Protein AF-U5E6I5-F1 (afdb_monomer_lite)

Structure (mmCIF, N/CA/C/O backbone):
data_AF-U5E6I5-F1
#
_entry.id   AF-U5E6I5-F1
#
loop_
_atom_site.group_PDB
_atom_site.id
_atom_site.type_symbol
_atom_site.label_atom_id
_atom_site.label_alt_id
_atom_site.label_comp_id
_atom_site.label_asym_i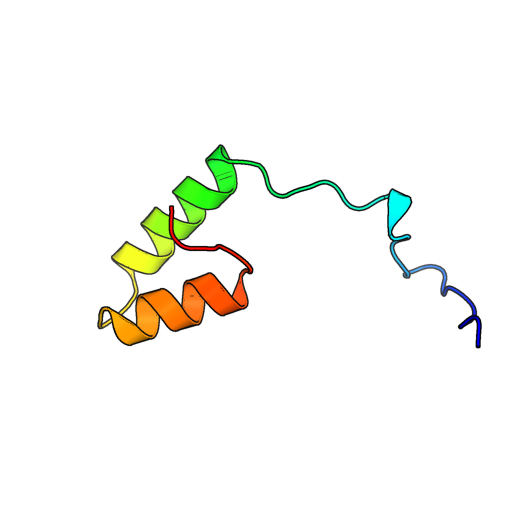d
_atom_site.label_entity_id
_atom_site.label_seq_id
_atom_site.pdbx_PDB_ins_code
_atom_site.Cartn_x
_atom_site.Cartn_y
_atom_site.Cartn_z
_atom_site.occupancy
_atom_site.B_iso_or_equiv
_atom_site.auth_seq_id
_atom_site.auth_comp_id
_atom_site.auth_asym_id
_atom_site.auth_atom_id
_atom_site.pdbx_PDB_model_num
ATOM 1 N N . MET A 1 1 ? -2.661 -19.177 25.213 1.00 39.19 1 MET A N 1
ATOM 2 C CA . MET A 1 1 ? -1.568 -18.730 26.103 1.00 39.19 1 MET A CA 1
ATOM 3 C C . MET A 1 1 ? -1.603 -17.210 26.050 1.00 39.19 1 MET A C 1
ATOM 5 O O . MET A 1 1 ? -1.368 -16.682 24.977 1.00 39.19 1 MET A O 1
ATOM 9 N N . ALA A 1 2 ? -2.042 -16.521 27.107 1.00 54.12 2 ALA A N 1
ATOM 10 C CA . ALA A 1 2 ? -2.069 -15.056 27.101 1.00 54.12 2 ALA A CA 1
ATOM 11 C C . ALA A 1 2 ? -0.649 -14.557 27.396 1.00 54.12 2 ALA A C 1
ATOM 13 O O . ALA A 1 2 ? -0.134 -14.782 28.494 1.00 54.12 2 ALA A O 1
ATOM 14 N N . ALA A 1 3 ? 0.009 -13.969 26.398 1.00 60.25 3 ALA A N 1
ATOM 15 C CA . ALA A 1 3 ? 1.267 -13.270 26.611 1.00 60.25 3 ALA A CA 1
ATOM 16 C C . ALA A 1 3 ? 0.998 -12.067 27.528 1.00 60.25 3 ALA A C 1
ATOM 18 O O . ALA A 1 3 ? 0.014 -11.353 27.347 1.00 60.25 3 ALA A O 1
ATOM 19 N N . LYS A 1 4 ? 1.833 -11.867 28.553 1.00 62.06 4 LYS A N 1
ATOM 20 C CA . LYS A 1 4 ? 1.784 -10.643 29.361 1.00 62.06 4 LYS A CA 1
ATOM 21 C C . LYS A 1 4 ? 2.113 -9.463 28.444 1.00 62.06 4 LYS A C 1
ATOM 23 O O . LYS A 1 4 ? 3.246 -9.381 27.977 1.00 62.06 4 LYS A O 1
ATOM 28 N N . SER A 1 5 ? 1.139 -8.581 28.234 1.00 64.81 5 SER A N 1
ATOM 29 C CA . SER A 1 5 ? 1.335 -7.296 27.564 1.00 64.81 5 SER A CA 1
ATOM 30 C C . SER A 1 5 ? 2.428 -6.505 28.294 1.00 64.81 5 SER A C 1
ATOM 32 O O . SER A 1 5 ? 2.447 -6.399 29.526 1.00 64.81 5 SER A O 1
ATOM 34 N N . SER A 1 6 ? 3.408 -6.048 27.520 1.00 71.25 6 SER A N 1
ATOM 35 C CA . SER A 1 6 ? 4.474 -5.156 27.978 1.00 71.25 6 SER A CA 1
ATOM 36 C C . SER A 1 6 ? 3.943 -3.724 27.961 1.00 71.25 6 SER A C 1
ATOM 38 O O . SER A 1 6 ? 3.054 -3.426 27.180 1.00 71.25 6 SER A O 1
ATOM 40 N N . ALA A 1 7 ? 4.530 -2.791 28.714 1.00 70.12 7 ALA A N 1
ATOM 41 C CA . ALA A 1 7 ? 4.122 -1.373 28.673 1.00 70.12 7 ALA A CA 1
ATOM 42 C C . ALA A 1 7 ? 4.252 -0.694 27.282 1.00 70.12 7 ALA A C 1
ATOM 44 O O . ALA A 1 7 ? 3.829 0.443 27.119 1.00 70.12 7 ALA A O 1
ATOM 45 N N . ASN A 1 8 ? 4.843 -1.387 26.305 1.00 76.19 8 ASN A N 1
ATOM 46 C CA . ASN A 1 8 ? 5.020 -0.969 24.913 1.00 76.19 8 ASN A CA 1
ATOM 47 C C . ASN A 1 8 ? 4.159 -1.773 23.919 1.00 76.19 8 ASN A C 1
ATOM 49 O O . ASN A 1 8 ? 4.364 -1.657 22.714 1.00 76.19 8 ASN A O 1
ATOM 53 N N . ASP A 1 9 ? 3.275 -2.637 24.411 1.00 81.69 9 ASP A N 1
ATOM 54 C CA . ASP A 1 9 ? 2.396 -3.459 23.586 1.00 81.69 9 ASP A CA 1
ATOM 55 C C . ASP A 1 9 ? 1.137 -2.650 23.257 1.00 81.69 9 ASP A C 1
ATOM 57 O O . ASP A 1 9 ? 0.451 -2.195 24.171 1.00 81.69 9 ASP A O 1
ATOM 61 N N . ILE A 1 10 ? 0.874 -2.432 21.970 1.00 82.88 10 ILE A N 1
ATOM 62 C CA . ILE A 1 10 ? -0.346 -1.761 21.506 1.00 82.88 10 ILE A CA 1
ATOM 63 C C . ILE A 1 10 ? -1.453 -2.809 21.539 1.00 82.88 10 ILE A C 1
ATOM 65 O O . ILE A 1 10 ? -1.314 -3.856 20.903 1.00 82.88 10 ILE A O 1
ATOM 69 N N . ALA A 1 11 ? -2.527 -2.566 22.293 1.00 85.25 11 ALA A N 1
ATOM 70 C CA . ALA A 1 11 ? -3.645 -3.496 22.298 1.00 85.25 11 ALA A CA 1
ATOM 71 C C . ALA A 1 11 ? -4.332 -3.501 20.925 1.00 85.25 11 ALA A C 1
ATOM 73 O O . ALA A 1 11 ? -4.415 -2.475 20.254 1.00 85.25 11 ALA A O 1
ATOM 74 N N . ASP A 1 12 ? -4.866 -4.653 20.517 1.00 81.00 12 ASP A N 1
ATOM 75 C CA . ASP A 1 12 ? -5.569 -4.792 19.232 1.00 81.00 12 ASP A CA 1
ATOM 76 C C . ASP A 1 12 ? -6.766 -3.822 19.137 1.00 81.00 12 ASP A C 1
ATOM 78 O O . ASP A 1 12 ? -7.028 -3.246 18.087 1.00 81.00 12 ASP A O 1
ATOM 82 N N . ASP A 1 13 ? -7.418 -3.550 20.274 1.00 84.25 13 ASP A N 1
ATOM 83 C CA . ASP A 1 13 ? -8.524 -2.592 20.408 1.00 84.25 13 ASP A CA 1
ATOM 84 C C . ASP A 1 13 ? -8.103 -1.116 20.211 1.00 84.25 13 ASP A C 1
ATOM 86 O O . ASP A 1 13 ? -8.962 -0.247 20.060 1.00 84.25 13 ASP A O 1
ATOM 90 N N . GLU A 1 14 ? -6.799 -0.815 20.237 1.00 85.38 14 GLU A N 1
ATOM 91 C CA . GLU A 1 14 ? -6.229 0.519 19.987 1.00 85.38 14 GLU A CA 1
ATOM 92 C C . GLU A 1 14 ? -5.790 0.706 18.525 1.00 85.38 14 GLU A C 1
ATOM 94 O O . GLU A 1 14 ? -5.385 1.804 18.135 1.00 85.38 14 GLU A O 1
ATOM 99 N N . LEU A 1 15 ? -5.851 -0.349 17.705 1.00 86.12 15 LEU A N 1
ATOM 100 C CA . LEU A 1 15 ? -5.520 -0.275 16.287 1.00 86.12 15 LEU A CA 1
ATOM 101 C C . LEU A 1 15 ? -6.709 0.261 15.489 1.00 86.12 15 LEU A C 1
ATOM 103 O O . LEU A 1 15 ? -7.809 -0.290 15.503 1.00 86.12 15 LEU A O 1
ATOM 107 N N . GLU A 1 16 ? -6.463 1.319 14.723 1.00 87.81 16 GLU A N 1
ATOM 108 C CA . GLU A 1 16 ? -7.435 1.844 13.772 1.00 87.81 16 GLU A CA 1
ATOM 109 C C . GLU A 1 16 ? -7.187 1.265 12.369 1.00 87.81 16 GLU A C 1
ATOM 111 O O . GLU A 1 16 ? -6.031 1.087 11.963 1.00 87.81 16 GLU A O 1
ATOM 116 N N . PRO A 1 17 ? -8.248 0.985 11.589 1.00 88.00 17 PRO A N 1
ATOM 117 C CA . PRO A 1 17 ? -8.097 0.620 10.189 1.00 88.00 17 PRO A CA 1
ATOM 118 C C . PRO A 1 17 ? -7.346 1.697 9.400 1.00 88.00 17 PRO A C 1
ATOM 120 O O . PRO A 1 17 ? -7.511 2.896 9.631 1.00 88.00 17 PRO A O 1
ATOM 123 N N . LEU A 1 18 ? -6.566 1.268 8.408 1.00 88.00 18 LEU A N 1
ATOM 124 C CA . LEU A 1 18 ? -5.887 2.186 7.499 1.00 88.00 18 LEU A CA 1
ATOM 125 C C . LEU A 1 18 ? -6.909 3.059 6.752 1.00 88.00 18 LEU A C 1
ATOM 127 O O . LEU A 1 18 ? -7.827 2.544 6.116 1.00 88.00 18 LEU A O 1
ATOM 131 N N . ALA A 1 19 ? -6.713 4.377 6.776 1.00 92.81 19 ALA A N 1
ATOM 132 C CA . ALA A 1 19 ? -7.563 5.309 6.044 1.00 92.81 19 ALA A CA 1
ATOM 133 C C . ALA A 1 19 ? -7.368 5.197 4.519 1.00 92.81 19 ALA A C 1
ATOM 135 O O . ALA A 1 19 ? -6.236 5.144 4.026 1.00 92.81 19 ALA A O 1
ATOM 136 N N . ASP A 1 20 ? -8.469 5.265 3.763 1.00 90.75 20 ASP A N 1
ATOM 137 C CA . ASP A 1 20 ? -8.469 5.186 2.293 1.00 90.75 20 ASP A CA 1
ATOM 138 C C . ASP A 1 20 ? -7.552 6.227 1.636 1.00 90.75 20 ASP A C 1
ATOM 140 O O . ASP A 1 20 ? -6.904 5.960 0.621 1.00 90.75 20 ASP A O 1
ATOM 144 N N . GLU A 1 21 ? -7.493 7.438 2.195 1.00 94.19 21 GLU A N 1
ATOM 145 C CA . GLU A 1 21 ? -6.628 8.499 1.678 1.00 94.19 21 GLU A CA 1
ATOM 146 C C . GLU A 1 21 ? -5.144 8.149 1.824 1.00 94.19 21 GLU A C 1
ATOM 148 O O . GLU A 1 21 ? -4.374 8.334 0.879 1.00 94.19 21 GLU A O 1
ATOM 153 N N . THR A 1 22 ? -4.761 7.570 2.963 1.00 93.94 22 THR A N 1
ATOM 154 C CA . THR A 1 22 ? -3.390 7.149 3.251 1.00 93.94 22 THR A CA 1
ATOM 155 C C . THR A 1 22 ? -3.002 5.978 2.358 1.00 93.94 22 THR A C 1
ATOM 157 O O . THR A 1 22 ? -1.914 5.986 1.782 1.00 93.94 22 THR A O 1
ATOM 160 N N . ALA A 1 23 ? -3.911 5.020 2.149 1.00 94.31 23 ALA A N 1
ATOM 161 C CA . ALA A 1 23 ? -3.699 3.920 1.212 1.00 94.31 23 ALA A CA 1
ATOM 162 C C . ALA A 1 23 ? -3.417 4.434 -0.212 1.00 94.31 23 ALA A C 1
ATOM 164 O O . ALA A 1 23 ? -2.444 4.022 -0.844 1.00 94.31 23 ALA A O 1
ATOM 165 N N . ARG A 1 24 ? -4.199 5.407 -0.703 1.00 94.62 24 ARG A N 1
ATOM 166 C CA . ARG A 1 24 ? -3.993 6.016 -2.033 1.00 94.62 24 ARG A CA 1
ATOM 167 C C . ARG A 1 24 ? -2.692 6.808 -2.131 1.00 94.62 24 ARG A C 1
ATOM 169 O O . ARG A 1 24 ? -2.053 6.819 -3.184 1.00 94.62 24 ARG A O 1
ATOM 176 N N . GLN A 1 25 ? -2.297 7.500 -1.064 1.00 95.88 25 GLN A N 1
ATOM 177 C CA . GLN A 1 25 ? -1.015 8.203 -1.017 1.00 95.88 25 GLN A CA 1
ATOM 178 C C . GLN A 1 25 ? 0.150 7.213 -1.091 1.00 95.88 25 GLN A C 1
ATOM 180 O O . GLN A 1 25 ? 1.035 7.387 -1.927 1.00 95.88 25 GLN A O 1
ATOM 185 N N . ALA A 1 26 ? 0.110 6.140 -0.299 1.00 95.19 26 ALA A N 1
ATOM 186 C CA . ALA A 1 26 ? 1.107 5.076 -0.344 1.00 95.19 26 ALA A CA 1
ATOM 187 C C . ALA A 1 26 ? 1.179 4.423 -1.732 1.00 95.19 26 ALA A C 1
ATOM 189 O O . ALA A 1 26 ? 2.269 4.278 -2.276 1.00 95.19 26 ALA A O 1
ATOM 190 N N . GLN A 1 27 ? 0.038 4.131 -2.363 1.00 94.56 27 GLN A N 1
ATOM 191 C CA . GLN A 1 27 ? -0.008 3.618 -3.737 1.00 94.56 27 GLN A CA 1
ATOM 192 C C . GLN A 1 27 ? 0.693 4.534 -4.737 1.00 94.56 27 GLN A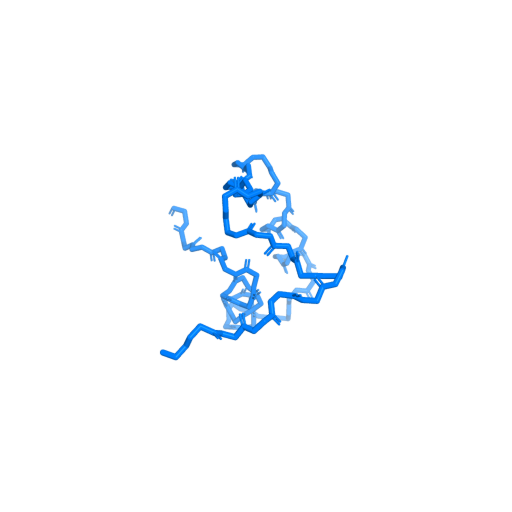 C 1
ATOM 194 O O . GLN A 1 27 ? 1.471 4.064 -5.564 1.00 94.56 27 GLN A O 1
ATOM 199 N N . ARG A 1 28 ? 0.453 5.846 -4.652 1.00 95.06 28 ARG A N 1
ATOM 200 C CA . ARG A 1 28 ? 1.116 6.829 -5.519 1.00 95.06 28 ARG A CA 1
ATOM 201 C C . ARG A 1 28 ? 2.621 6.871 -5.302 1.00 95.06 28 ARG A C 1
ATOM 203 O O . ARG A 1 28 ? 3.358 6.979 -6.275 1.00 95.06 28 ARG A O 1
ATOM 210 N N . VAL A 1 29 ? 3.064 6.796 -4.049 1.00 96.00 29 VAL A N 1
ATOM 211 C CA . VAL A 1 29 ? 4.490 6.787 -3.706 1.00 96.00 29 VAL A CA 1
ATOM 212 C C . VAL A 1 29 ? 5.140 5.511 -4.231 1.00 96.00 29 VAL A C 1
ATOM 214 O O . VAL A 1 29 ? 6.095 5.597 -4.991 1.00 96.00 29 VAL A O 1
ATOM 217 N N . VAL A 1 30 ? 4.595 4.336 -3.916 1.00 95.56 30 VAL A N 1
ATOM 218 C CA . VAL A 1 30 ? 5.154 3.058 -4.377 1.00 95.56 30 VAL A CA 1
ATOM 219 C C . VAL A 1 30 ? 5.211 3.006 -5.903 1.00 95.56 30 VAL A C 1
ATOM 221 O O . VAL A 1 30 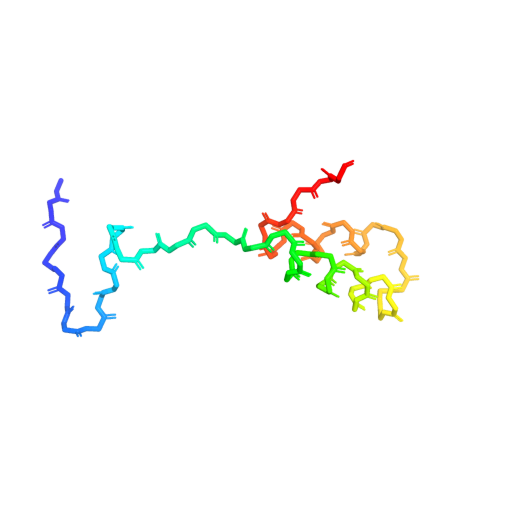? 6.255 2.684 -6.458 1.00 95.56 30 VAL A O 1
ATOM 224 N N . ALA A 1 31 ? 4.144 3.413 -6.595 1.00 93.94 31 ALA A N 1
ATOM 225 C CA . ALA A 1 31 ? 4.124 3.440 -8.056 1.00 93.94 31 ALA A CA 1
ATOM 226 C C . ALA A 1 31 ? 5.140 4.419 -8.675 1.00 93.94 31 ALA A C 1
ATOM 228 O O . ALA A 1 31 ? 5.533 4.229 -9.821 1.00 93.94 31 ALA A O 1
ATOM 229 N N . ALA A 1 32 ? 5.548 5.468 -7.954 1.00 96.62 32 ALA A N 1
ATOM 230 C CA . ALA A 1 32 ? 6.544 6.426 -8.431 1.00 96.62 32 ALA A CA 1
ATOM 231 C C . ALA A 1 32 ? 7.992 5.939 -8.254 1.00 96.62 32 ALA A C 1
ATOM 233 O O . ALA A 1 32 ? 8.872 6.424 -8.964 1.00 96.62 32 ALA A O 1
ATOM 234 N N . TYR A 1 33 ? 8.238 5.029 -7.307 1.00 95.88 33 TYR A N 1
ATOM 235 C CA . TYR A 1 33 ? 9.585 4.575 -6.946 1.00 95.88 33 TYR A CA 1
ATOM 236 C C . TYR A 1 33 ? 9.887 3.121 -7.321 1.00 95.88 33 TYR A C 1
ATOM 238 O O . TYR A 1 33 ? 11.062 2.780 -7.395 1.00 95.88 33 TYR A O 1
ATOM 246 N N . ALA A 1 34 ? 8.874 2.286 -7.552 1.00 96.75 34 ALA A N 1
ATOM 247 C CA . ALA A 1 34 ? 9.072 0.909 -7.990 1.00 96.75 34 ALA A CA 1
ATOM 248 C C . ALA A 1 34 ? 9.665 0.854 -9.407 1.00 96.75 34 ALA A C 1
ATOM 250 O O . ALA A 1 34 ? 9.264 1.612 -10.294 1.00 96.75 34 ALA A O 1
ATOM 251 N N . GLU A 1 35 ? 10.595 -0.072 -9.620 1.00 96.75 35 GLU A N 1
ATOM 252 C CA . GLU A 1 35 ? 11.250 -0.318 -10.902 1.00 96.75 35 GLU A CA 1
ATOM 253 C C . GLU A 1 35 ? 10.303 -1.016 -11.889 1.00 96.75 35 GLU A C 1
ATOM 255 O O . GLU A 1 35 ? 10.352 -0.761 -13.096 1.00 96.75 35 GLU A O 1
ATOM 260 N N . ASP A 1 36 ? 9.400 -1.861 -11.380 1.00 95.88 36 ASP A N 1
ATOM 261 C CA . ASP A 1 36 ? 8.424 -2.593 -12.180 1.00 95.88 36 ASP A CA 1
ATOM 262 C C . ASP A 1 36 ? 7.105 -2.898 -11.436 1.00 95.88 36 ASP A C 1
ATOM 264 O O . ASP A 1 36 ? 6.874 -2.538 -10.277 1.00 95.88 36 ASP A O 1
ATOM 268 N N . ALA A 1 37 ? 6.181 -3.542 -12.154 1.00 93.94 37 ALA A N 1
ATOM 269 C CA . ALA A 1 37 ? 4.852 -3.859 -11.644 1.00 93.94 37 ALA A CA 1
ATOM 270 C C . ALA A 1 37 ? 4.856 -4.953 -10.565 1.00 93.94 37 ALA A C 1
ATOM 272 O O . ALA A 1 37 ? 3.948 -4.977 -9.731 1.00 93.94 37 ALA A O 1
ATOM 273 N N . ASP A 1 38 ? 5.825 -5.865 -10.583 1.00 95.69 38 ASP A N 1
ATOM 274 C CA . ASP A 1 38 ? 5.926 -6.949 -9.612 1.00 95.69 38 ASP A CA 1
ATOM 275 C C . ASP A 1 38 ? 6.512 -6.438 -8.293 1.00 95.69 38 ASP A C 1
ATOM 277 O O . ASP A 1 38 ? 5.969 -6.745 -7.227 1.00 95.69 38 ASP A O 1
ATOM 281 N N . GLU A 1 39 ? 7.516 -5.561 -8.352 1.00 95.62 39 GLU A N 1
ATOM 282 C CA . GLU A 1 39 ? 8.026 -4.844 -7.184 1.00 95.62 39 GLU A CA 1
ATOM 283 C C . GLU A 1 39 ? 6.939 -3.963 -6.554 1.00 95.62 39 GLU A C 1
ATOM 285 O O . GLU A 1 39 ? 6.718 -4.017 -5.344 1.00 95.62 39 GLU A O 1
ATOM 290 N N . CYS A 1 40 ? 6.175 -3.222 -7.362 1.00 95.31 40 CYS A N 1
ATOM 291 C CA . CYS A 1 40 ? 5.073 -2.397 -6.866 1.00 95.31 40 CYS A CA 1
ATOM 292 C C . CYS A 1 40 ? 4.044 -3.224 -6.069 1.00 95.31 40 CYS A C 1
ATOM 294 O O . CYS A 1 40 ? 3.654 -2.851 -4.960 1.00 95.31 40 CYS A O 1
ATOM 296 N N . ARG A 1 41 ? 3.646 -4.396 -6.585 1.00 94.19 41 ARG A N 1
ATOM 297 C CA . ARG A 1 41 ? 2.733 -5.318 -5.880 1.00 94.19 41 ARG A CA 1
ATOM 298 C C . ARG A 1 41 ? 3.343 -5.855 -4.592 1.00 94.19 41 ARG A C 1
ATOM 300 O O . ARG A 1 41 ? 2.643 -5.935 -3.584 1.00 94.19 41 ARG A O 1
ATOM 307 N N . MET A 1 42 ? 4.624 -6.224 -4.624 1.00 94.81 42 MET A N 1
ATOM 308 C CA . MET A 1 42 ? 5.338 -6.714 -3.448 1.00 94.81 42 MET A CA 1
ATOM 309 C C . MET A 1 42 ? 5.340 -5.655 -2.341 1.00 94.81 42 MET A C 1
ATOM 311 O O . MET A 1 42 ? 4.923 -5.942 -1.221 1.00 94.81 42 MET A O 1
ATOM 315 N N . LEU A 1 43 ? 5.726 -4.421 -2.671 1.00 95.06 43 LEU A N 1
ATOM 316 C CA . LEU A 1 43 ? 5.794 -3.306 -1.729 1.00 95.06 43 LEU A CA 1
ATOM 317 C C . LEU A 1 43 ? 4.418 -2.958 -1.145 1.00 95.06 43 LEU A C 1
ATOM 319 O O . LEU A 1 43 ? 4.295 -2.765 0.064 1.00 95.06 43 LEU A O 1
ATOM 323 N N . LEU A 1 44 ? 3.362 -2.945 -1.963 1.00 95.31 44 LE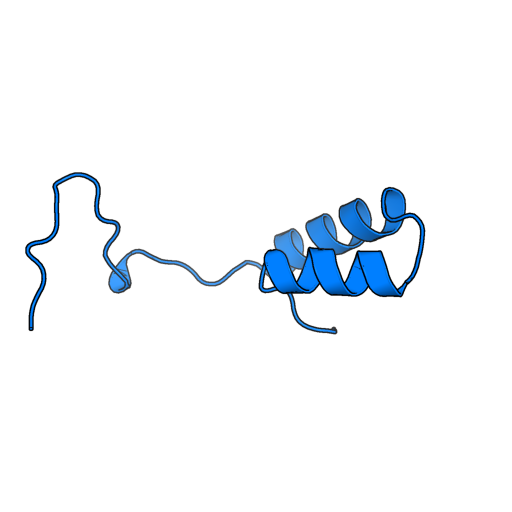U A N 1
ATOM 324 C CA . LEU A 1 44 ? 1.996 -2.721 -1.473 1.00 95.31 44 LEU A CA 1
ATOM 325 C C . LEU A 1 44 ? 1.520 -3.844 -0.550 1.00 95.31 44 LEU A C 1
ATOM 327 O O . LEU A 1 44 ? 0.930 -3.569 0.494 1.00 95.31 44 LEU A O 1
ATOM 331 N N . SER A 1 45 ? 1.845 -5.096 -0.873 1.00 94.19 45 SER A N 1
ATOM 332 C CA . SER A 1 45 ? 1.524 -6.234 -0.013 1.00 94.19 45 SER A CA 1
ATOM 333 C C . SER A 1 45 ? 2.257 -6.174 1.328 1.00 94.19 45 SER A C 1
ATOM 335 O O . SER A 1 45 ? 1.675 -6.562 2.339 1.00 94.19 45 SER A O 1
ATOM 337 N N . MET A 1 46 ? 3.503 -5.688 1.366 1.00 93.88 46 MET A N 1
ATOM 338 C CA . MET A 1 46 ? 4.251 -5.498 2.619 1.00 93.88 46 MET A CA 1
ATOM 339 C C . MET A 1 46 ? 3.615 -4.430 3.513 1.00 93.88 46 MET A C 1
ATOM 341 O O . MET A 1 46 ? 3.662 -4.546 4.734 1.00 93.88 46 MET A O 1
ATOM 345 N N . LEU A 1 47 ? 2.986 -3.420 2.911 1.00 92.31 47 LEU A N 1
ATOM 346 C CA . LEU A 1 47 ? 2.212 -2.399 3.619 1.00 92.31 47 LEU A CA 1
ATOM 347 C C . LEU A 1 47 ? 0.805 -2.876 4.018 1.00 92.31 47 LEU A C 1
ATOM 349 O O . LEU A 1 47 ? 0.073 -2.128 4.660 1.00 92.31 47 LEU A O 1
ATOM 353 N N . GLY A 1 48 ? 0.401 -4.089 3.627 1.00 92.12 48 GLY A N 1
ATOM 354 C CA . GLY A 1 48 ? -0.959 -4.591 3.838 1.00 92.12 48 GLY A CA 1
ATOM 355 C C . GLY A 1 48 ? -2.014 -3.914 2.954 1.00 92.12 48 GLY A C 1
ATOM 356 O O . GLY A 1 48 ? -3.204 -3.993 3.249 1.00 92.12 48 GLY A O 1
ATOM 357 N N . ILE A 1 49 ? -1.601 -3.247 1.872 1.00 92.38 49 ILE A N 1
ATOM 358 C CA . ILE A 1 49 ? -2.495 -2.551 0.944 1.00 92.38 49 ILE A CA 1
ATOM 359 C C . ILE A 1 49 ? -2.868 -3.504 -0.192 1.00 92.38 49 ILE A C 1
ATOM 361 O O . ILE A 1 49 ? -2.027 -3.904 -0.998 1.00 92.38 49 ILE A O 1
ATOM 365 N N . GLY A 1 50 ? -4.150 -3.864 -0.258 1.00 84.94 50 GLY A N 1
ATOM 366 C CA . GLY A 1 50 ? -4.696 -4.706 -1.321 1.00 84.94 50 GLY A CA 1
ATOM 367 C C . GLY A 1 50 ? -4.865 -3.974 -2.661 1.00 84.94 50 GLY A C 1
ATOM 368 O O . GLY A 1 50 ? -4.788 -2.741 -2.722 1.00 84.94 50 GLY A O 1
ATOM 369 N N . PRO A 1 51 ? -5.118 -4.723 -3.751 1.00 76.50 51 PRO A N 1
ATOM 370 C CA . PRO A 1 51 ? -5.540 -4.123 -5.012 1.00 76.50 51 PRO A CA 1
ATOM 371 C C . PRO A 1 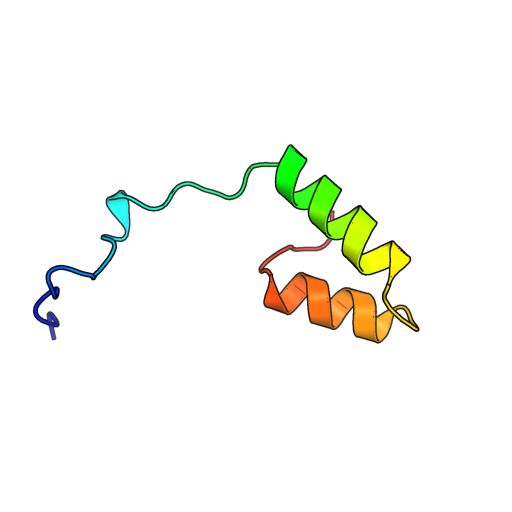51 ? -6.837 -3.328 -4.799 1.00 76.50 51 PRO A C 1
ATOM 373 O O . PRO A 1 51 ? -7.723 -3.773 -4.070 1.00 76.50 51 PRO A O 1
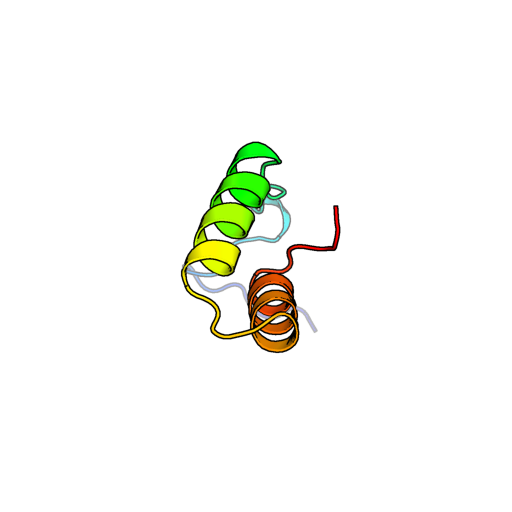ATOM 376 N N . SER A 1 52 ? -6.909 -2.139 -5.403 1.00 65.19 52 SER A N 1
ATOM 377 C CA . SER A 1 52 ? -8.100 -1.272 -5.373 1.00 65.19 52 SER A CA 1
ATOM 378 C C . SER A 1 52 ? -9.204 -1.758 -6.298 1.00 65.19 52 SER A C 1
ATOM 380 O O . SER A 1 52 ? -8.866 -2.343 -7.352 1.00 65.19 52 SER A O 1
#

Organism: NCBI:txid1110697

Secondary structure (DSSP, 8-state):
------TTPPPGGGPPPPPHHHHHHHHHHHHHH-SSHHHHHHHHHHTT----

pLDDT: mean 86.7, std 12.71, range [39.19, 96.75]

Foldseek 3Di:
DDDPDDPPRDDPVNDDDDDPVVLVVQLVVLVVPDPDDVSSCVSCVVVVRDDD

Sequence (52 aa):
MAAKSSANDIADDELEPLADETARQAQRVVAAYAEDADECRMLLSMLGIGPS

Radius of gyration: 15.27 Å; chains: 1; bounding box: 20×27×42 Å